Protein AF-A0A1V6AJG7-F1 (afdb_monomer)

Secondary structure (DSSP, 8-state):
-EESSHHHHHHHHHHHHHHTS--TTTS-S---EEES-SS-B---HHHHHH-GGGGG-EE--EEE-----

Foldseek 3Di:
DKDLDPVVVVVVVVVQVVLQDQDPPPSPRHRQKAWPDPFWDADDPVVCVVPVSSRRITHTDIGGDDPDD

Mean predicted aligned error: 4.55 Å

pLDDT: mean 91.54, std 11.45, range [38.09, 98.31]

Sequence (69 aa):
MICFHSLEDRIVKHTFLRAARPDQETGRRPAQVELLTKHPVVPGEAEISRNSRSRSAKLRAVRKQAHGS

Radius of gyration: 15.2 Å; Cα contacts (8 Å, |Δi|>4): 92; chains: 1; bounding box: 36×16×47 Å

Structure (mmCIF, N/CA/C/O backbone):
data_AF-A0A1V6AJG7-F1
#
_entry.id   AF-A0A1V6AJG7-F1
#
loop_
_atom_site.group_PDB
_atom_site.id
_atom_site.type_symbol
_atom_site.label_atom_id
_atom_site.label_alt_id
_atom_site.label_comp_id
_atom_site.label_asym_id
_atom_site.label_entity_id
_atom_site.label_seq_id
_atom_site.pdbx_PDB_ins_code
_atom_site.Cartn_x
_atom_site.Cartn_y
_atom_site.Cartn_z
_atom_site.occupancy
_atom_site.B_iso_or_equiv
_atom_site.auth_seq_id
_atom_site.auth_comp_id
_atom_site.auth_asym_id
_atom_site.auth_atom_id
_atom_site.pdbx_PDB_model_num
ATOM 1 N N . MET A 1 1 ? -6.90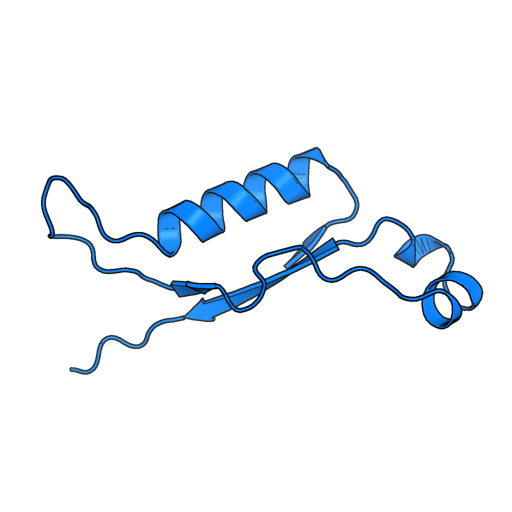4 5.193 -4.128 1.00 91.31 1 MET A N 1
ATOM 2 C CA . MET A 1 1 ? -5.783 6.129 -4.356 1.00 91.31 1 MET A CA 1
ATOM 3 C C . MET A 1 1 ? -4.658 5.385 -5.046 1.00 91.31 1 MET A C 1
ATOM 5 O O . MET A 1 1 ? -4.341 4.280 -4.618 1.00 91.31 1 MET A O 1
ATOM 9 N N . ILE A 1 2 ? -4.112 5.962 -6.115 1.00 95.94 2 ILE A N 1
ATOM 10 C CA . ILE A 1 2 ? -2.970 5.414 -6.854 1.00 95.94 2 ILE A CA 1
ATOM 11 C C . ILE A 1 2 ? -1.755 6.282 -6.527 1.00 95.94 2 ILE A C 1
ATOM 13 O O . ILE A 1 2 ? -1.849 7.504 -6.599 1.00 95.94 2 ILE A O 1
ATOM 17 N N . CYS A 1 3 ? -0.645 5.652 -6.154 1.00 96.94 3 CYS A N 1
ATOM 18 C CA . CYS A 1 3 ? 0.622 6.311 -5.844 1.00 96.94 3 CYS A CA 1
ATOM 19 C C . CYS A 1 3 ? 1.728 5.746 -6.736 1.00 96.94 3 CYS A C 1
ATOM 21 O O . CYS A 1 3 ? 1.755 4.542 -6.980 1.00 96.94 3 CYS A O 1
ATOM 23 N N . PHE A 1 4 ? 2.674 6.583 -7.157 1.00 96.31 4 PHE A N 1
ATOM 24 C CA . PHE A 1 4 ? 3.825 6.153 -7.968 1.00 96.31 4 PHE A CA 1
ATOM 25 C C . PHE A 1 4 ? 5.130 6.097 -7.162 1.00 96.31 4 PHE A C 1
ATOM 27 O O . PHE A 1 4 ? 6.104 5.472 -7.581 1.00 96.31 4 PHE A O 1
ATOM 34 N N . HIS A 1 5 ? 5.140 6.690 -5.965 1.00 95.94 5 HIS A N 1
ATOM 35 C CA . HIS A 1 5 ? 6.326 6.845 -5.125 1.00 95.94 5 HIS A CA 1
ATOM 36 C C . HIS A 1 5 ? 6.120 6.177 -3.762 1.00 95.94 5 HIS A C 1
ATOM 38 O O . HIS A 1 5 ? 5.011 6.125 -3.225 1.00 95.94 5 HIS A O 1
ATOM 44 N N . SER A 1 6 ? 7.200 5.661 -3.176 1.00 94.88 6 SER A N 1
ATOM 45 C CA . SER A 1 6 ? 7.137 4.910 -1.914 1.00 94.88 6 SER A CA 1
ATOM 46 C C . SER A 1 6 ? 6.750 5.770 -0.708 1.00 94.88 6 SER A C 1
ATOM 48 O O . SER A 1 6 ? 6.127 5.262 0.224 1.00 94.88 6 SER A O 1
ATOM 50 N N . LEU A 1 7 ? 7.093 7.063 -0.713 1.00 97.50 7 LEU A N 1
ATOM 51 C CA . LEU A 1 7 ? 6.714 7.982 0.364 1.00 97.50 7 LEU A CA 1
ATOM 52 C C . LEU A 1 7 ? 5.196 8.201 0.397 1.00 97.50 7 LEU A C 1
ATOM 54 O O . LEU A 1 7 ? 4.580 8.063 1.452 1.00 97.50 7 LEU A O 1
ATOM 58 N N . GLU A 1 8 ? 4.589 8.463 -0.758 1.00 97.75 8 GLU A N 1
ATOM 59 C CA . GLU A 1 8 ? 3.136 8.615 -0.875 1.00 97.75 8 GLU A CA 1
ATOM 60 C C . GLU A 1 8 ? 2.406 7.334 -0.488 1.00 97.75 8 GLU A C 1
ATOM 62 O O . GLU A 1 8 ? 1.491 7.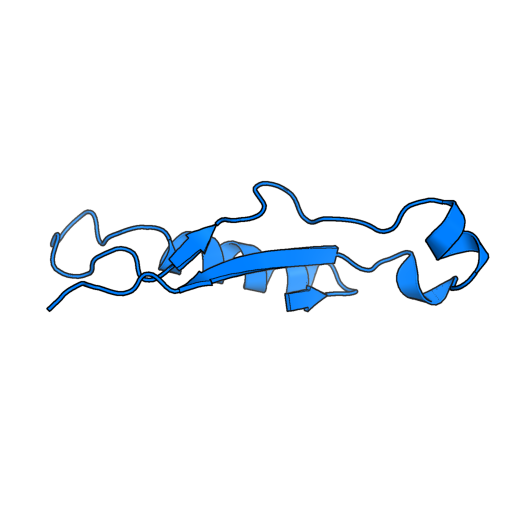379 0.330 1.00 97.75 8 GLU A O 1
ATOM 67 N N . ASP A 1 9 ? 2.860 6.181 -0.991 1.00 97.69 9 ASP A N 1
ATOM 68 C CA . ASP A 1 9 ? 2.291 4.884 -0.614 1.00 97.69 9 ASP A CA 1
ATOM 69 C C . ASP A 1 9 ? 2.298 4.678 0.907 1.00 97.69 9 ASP A C 1
ATOM 71 O O . ASP A 1 9 ? 1.303 4.235 1.486 1.00 97.69 9 ASP A O 1
ATOM 75 N N . ARG A 1 10 ? 3.405 5.047 1.566 1.00 97.69 10 ARG A N 1
ATOM 76 C CA . ARG A 1 10 ? 3.534 4.974 3.022 1.00 97.69 10 ARG A CA 1
ATOM 77 C C . ARG A 1 10 ? 2.520 5.888 3.705 1.00 97.69 10 ARG A C 1
ATOM 79 O O . ARG A 1 10 ? 1.799 5.407 4.577 1.00 97.69 10 ARG A O 1
ATOM 86 N N . ILE A 1 11 ? 2.435 7.159 3.312 1.00 98.12 11 ILE A N 1
ATOM 87 C CA . ILE A 1 11 ? 1.484 8.121 3.892 1.00 98.12 11 ILE A CA 1
ATOM 88 C C . ILE A 1 11 ? 0.051 7.593 3.753 1.00 98.12 11 ILE A C 1
ATOM 90 O O . ILE A 1 11 ? -0.662 7.484 4.749 1.00 98.12 11 ILE A O 1
ATOM 94 N N . VAL A 1 12 ? -0.341 7.158 2.554 1.00 97.69 12 VAL A N 1
ATOM 95 C CA . VAL A 1 12 ? -1.683 6.619 2.283 1.00 97.69 12 VAL A CA 1
ATOM 96 C C . VAL A 1 12 ? -1.969 5.378 3.119 1.00 97.69 12 VAL A C 1
ATOM 98 O O . VAL A 1 12 ? -3.030 5.284 3.735 1.00 97.69 12 VAL A O 1
ATOM 101 N N . LYS A 1 13 ? -1.015 4.442 3.198 1.00 97.38 13 LYS A N 1
ATOM 102 C CA . LYS A 1 13 ? -1.132 3.243 4.035 1.00 97.38 13 LYS A CA 1
ATOM 103 C C . LYS A 1 13 ? -1.423 3.614 5.489 1.00 97.38 13 LYS A C 1
ATOM 105 O O . LYS A 1 13 ? -2.348 3.061 6.078 1.00 97.38 13 LYS A O 1
ATOM 110 N N . HIS A 1 14 ? -0.645 4.526 6.073 1.00 97.00 14 HIS A N 1
ATOM 111 C CA . HIS A 1 14 ? -0.807 4.909 7.477 1.00 97.00 14 HIS A CA 1
ATOM 112 C C . HIS A 1 14 ? -2.117 5.663 7.725 1.00 97.00 14 HIS A C 1
ATOM 114 O O 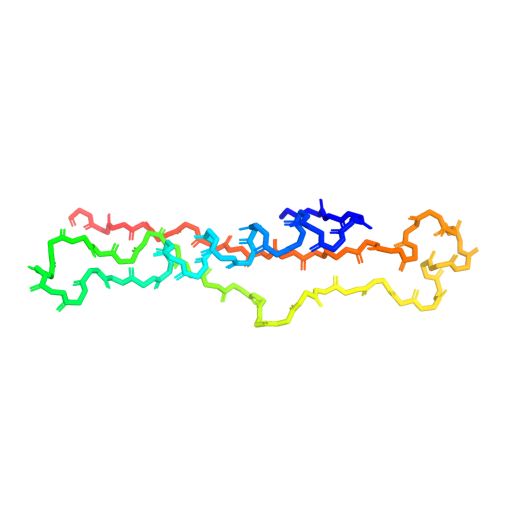. HIS A 1 14 ? -2.800 5.369 8.705 1.00 97.00 14 HIS A O 1
ATOM 120 N N . THR A 1 15 ? -2.514 6.558 6.819 1.00 96.44 15 THR A N 1
ATOM 121 C CA . THR A 1 15 ? -3.794 7.272 6.904 1.00 96.44 15 THR A CA 1
ATOM 122 C C . THR A 1 15 ? -4.977 6.310 6.842 1.00 96.44 15 THR A C 1
ATOM 124 O O . THR A 1 15 ? -5.851 6.357 7.707 1.00 96.44 15 THR A O 1
ATOM 127 N N . PHE A 1 16 ? -4.988 5.386 5.877 1.00 96.75 16 PHE A N 1
ATOM 128 C CA . PHE A 1 16 ? -6.060 4.397 5.745 1.00 96.75 16 PHE A CA 1
ATOM 129 C C . PHE A 1 16 ? -6.108 3.439 6.937 1.00 96.75 16 PHE A C 1
ATOM 131 O O . PHE A 1 16 ? -7.189 3.175 7.454 1.00 96.75 16 PHE A O 1
ATOM 138 N N . LEU A 1 17 ? -4.957 2.976 7.438 1.00 95.00 17 LEU A N 1
ATOM 139 C CA . LEU A 1 17 ? -4.899 2.147 8.647 1.00 95.00 17 LEU A CA 1
ATOM 140 C C . LEU A 1 17 ? -5.445 2.877 9.877 1.00 95.00 17 LEU A C 1
ATOM 142 O O . LEU A 1 17 ? -6.164 2.275 10.669 1.00 95.00 17 LEU A O 1
ATOM 146 N N . ARG A 1 18 ? -5.120 4.163 10.044 1.00 93.31 18 ARG A N 1
ATOM 147 C CA . ARG A 1 18 ? -5.622 4.975 11.160 1.00 93.31 18 ARG A CA 1
ATOM 148 C C . ARG A 1 18 ? -7.131 5.194 11.064 1.00 93.31 18 ARG A C 1
ATOM 150 O O . ARG A 1 18 ? -7.805 5.129 12.085 1.00 93.31 18 ARG A O 1
ATOM 157 N N . ALA A 1 19 ? -7.652 5.434 9.862 1.00 93.25 19 ALA A N 1
ATOM 158 C CA . ALA A 1 19 ? -9.081 5.627 9.626 1.00 93.25 19 ALA A CA 1
ATOM 159 C C . ALA A 1 19 ? -9.893 4.328 9.781 1.00 93.25 19 ALA A C 1
ATOM 161 O O . ALA A 1 19 ? -11.051 4.377 10.189 1.00 93.25 19 ALA A O 1
ATOM 162 N N . ALA A 1 20 ? -9.281 3.175 9.494 1.00 93.56 20 ALA A N 1
ATOM 163 C CA . ALA A 1 20 ? -9.904 1.862 9.640 1.00 93.56 20 ALA A CA 1
ATOM 164 C C . ALA A 1 20 ? -9.897 1.318 11.074 1.00 93.56 20 ALA A C 1
ATOM 166 O O . ALA A 1 20 ? -10.513 0.290 11.344 1.00 93.56 20 ALA A O 1
ATOM 167 N N . ARG A 1 21 ? -9.190 1.977 12.001 1.00 90.25 21 ARG A N 1
ATOM 168 C CA . ARG A 1 21 ? -9.154 1.576 13.408 1.00 90.25 21 ARG A CA 1
ATOM 169 C C . ARG A 1 21 ? -10.040 2.494 14.254 1.00 90.25 21 ARG A C 1
ATOM 171 O O . ARG A 1 21 ? -9.839 3.717 14.220 1.00 90.25 21 ARG A O 1
ATOM 178 N N . PRO A 1 22 ? -10.979 1.925 15.032 1.00 84.06 22 PRO A N 1
ATOM 179 C CA . PRO A 1 22 ? -11.689 2.695 16.034 1.00 84.06 22 PRO A CA 1
ATOM 180 C C . PRO A 1 22 ? -10.719 3.110 17.144 1.00 84.06 22 PRO A C 1
ATOM 182 O O . PRO A 1 22 ? -9.714 2.433 17.392 1.00 84.06 22 PRO A O 1
ATOM 185 N N . ASP A 1 23 ? -11.009 4.238 17.786 1.00 81.00 23 ASP A N 1
ATOM 186 C CA . ASP A 1 23 ? -10.207 4.735 18.900 1.00 81.00 23 ASP A CA 1
ATOM 187 C C . ASP A 1 23 ? -10.259 3.738 20.065 1.00 81.00 23 ASP A C 1
ATOM 189 O O . ASP A 1 23 ? -11.321 3.504 20.633 1.00 81.00 23 ASP A O 1
ATOM 193 N N . GLN A 1 24 ? -9.126 3.097 20.362 1.00 69.06 24 GLN A N 1
ATOM 194 C CA . GLN A 1 24 ? -9.058 2.007 21.343 1.00 69.06 24 GLN A CA 1
ATOM 195 C C . GLN A 1 24 ? -9.104 2.514 22.789 1.00 69.06 24 GLN A C 1
ATOM 197 O O . GLN A 1 24 ? -9.498 1.771 23.677 1.00 69.06 24 GLN A O 1
ATOM 202 N N . GLU A 1 25 ? -8.683 3.759 23.022 1.00 69.94 25 GLU A N 1
ATOM 203 C CA . GLU A 1 25 ? -8.557 4.334 24.363 1.00 69.94 25 GLU A CA 1
ATOM 204 C C . GLU A 1 25 ? -9.881 4.928 24.846 1.00 69.94 25 GLU A C 1
ATOM 206 O O . GLU A 1 25 ? -10.287 4.720 25.986 1.00 69.94 25 GLU A O 1
ATOM 211 N N . THR A 1 26 ? -10.592 5.634 23.965 1.00 72.44 26 THR A N 1
ATOM 212 C CA . THR A 1 26 ? -11.846 6.305 24.322 1.00 72.44 26 THR A CA 1
ATOM 213 C C . THR A 1 26 ? -13.087 5.581 23.810 1.00 72.44 26 THR A C 1
ATOM 215 O O . THR A 1 26 ? -14.181 5.844 24.305 1.00 72.44 26 THR A O 1
ATOM 218 N N . GLY A 1 27 ? -12.966 4.730 22.782 1.00 67.88 27 GLY A N 1
ATOM 219 C CA . GLY A 1 27 ? -14.106 4.104 22.098 1.00 67.88 27 GLY A CA 1
ATOM 220 C C . GLY A 1 27 ? -15.012 5.086 21.342 1.00 67.88 27 GLY A C 1
ATOM 221 O O . GLY A 1 27 ? -15.989 4.676 20.7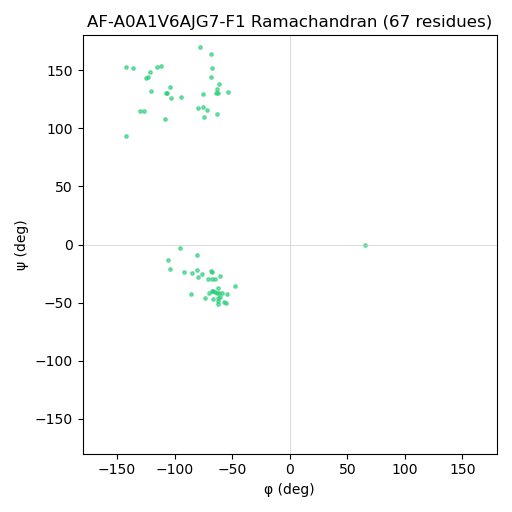22 1.00 67.88 27 GLY A O 1
ATOM 222 N N . ARG A 1 28 ? -14.706 6.392 21.364 1.00 75.50 28 ARG A N 1
ATOM 223 C CA . ARG A 1 28 ? -15.601 7.456 20.875 1.00 75.50 28 ARG A CA 1
ATOM 224 C C . ARG A 1 28 ? -15.578 7.626 19.367 1.00 75.50 28 ARG A C 1
ATOM 226 O O . ARG A 1 28 ? -16.509 8.194 18.802 1.00 75.50 28 ARG A O 1
ATOM 233 N N . ARG A 1 29 ? -14.508 7.174 18.710 1.00 81.75 29 ARG A N 1
ATOM 234 C CA . ARG A 1 29 ? -14.384 7.261 17.256 1.00 81.75 29 ARG A CA 1
ATOM 235 C C . ARG A 1 29 ? -14.532 5.873 16.649 1.00 81.75 29 ARG A C 1
ATOM 237 O O . ARG A 1 29 ? -13.592 5.083 16.760 1.00 81.75 29 ARG A O 1
ATOM 244 N N . PRO A 1 30 ? -15.649 5.579 15.975 1.00 87.31 30 PRO A N 1
ATOM 245 C CA . PRO A 1 30 ? -15.770 4.341 15.230 1.00 87.31 30 PRO A CA 1
ATOM 246 C C . PRO A 1 30 ? -14.833 4.345 14.012 1.00 87.31 30 PRO A C 1
ATOM 248 O O . PRO A 1 30 ? -14.296 5.386 13.607 1.00 87.31 30 PRO A O 1
ATOM 251 N N . ALA A 1 31 ? -14.608 3.165 13.437 1.00 91.56 31 ALA A N 1
ATOM 252 C CA . ALA A 1 31 ? -13.873 3.052 12.186 1.00 91.56 31 ALA A CA 1
ATOM 253 C C . ALA A 1 31 ? -14.638 3.799 11.080 1.00 91.56 31 ALA A C 1
ATOM 255 O O . ALA A 1 31 ? -15.852 3.675 10.934 1.00 91.56 31 ALA A O 1
ATOM 256 N N . GLN A 1 32 ? -13.928 4.646 10.339 1.00 92.69 32 GLN A N 1
ATOM 257 C CA . GLN A 1 32 ? -14.531 5.493 9.307 1.00 92.69 32 GLN A CA 1
ATOM 258 C C . GLN A 1 32 ? -14.517 4.816 7.939 1.00 92.69 32 GLN A C 1
ATOM 260 O O . GLN A 1 32 ? -15.292 5.174 7.047 1.00 92.69 32 GLN A O 1
ATOM 265 N N . VAL A 1 33 ? -13.600 3.869 7.754 1.00 95.19 33 VAL A N 1
ATOM 266 C CA . VAL A 1 33 ? -13.398 3.164 6.498 1.00 95.19 33 VAL A CA 1
ATOM 267 C C . VAL A 1 33 ? -13.060 1.702 6.742 1.00 95.19 33 VAL A C 1
ATOM 269 O O . VAL A 1 33 ? -12.427 1.341 7.726 1.00 95.19 33 VAL A O 1
ATOM 272 N N . GLU A 1 34 ? -13.390 0.869 5.774 1.00 95.75 34 GLU A N 1
ATOM 273 C CA . GLU A 1 34 ? -12.942 -0.511 5.684 1.00 95.75 34 GLU A CA 1
ATOM 274 C C . GLU A 1 34 ? -11.843 -0.623 4.625 1.00 95.75 34 GLU A C 1
ATOM 276 O O . GLU A 1 34 ? -11.963 -0.070 3.528 1.00 95.75 34 GLU A O 1
ATOM 281 N N . LEU A 1 35 ? -10.766 -1.346 4.933 1.00 96.75 35 LEU A N 1
ATOM 282 C CA . LEU A 1 35 ? -9.701 -1.608 3.967 1.00 96.75 35 LEU A CA 1
ATOM 283 C C . LEU A 1 35 ? -10.153 -2.665 2.958 1.00 96.75 35 LEU A C 1
ATOM 285 O O . LEU A 1 35 ? -10.365 -3.815 3.326 1.00 96.75 35 LEU A O 1
ATOM 289 N N . LEU A 1 36 ? -10.210 -2.298 1.678 1.00 97.88 36 LEU A N 1
ATOM 290 C CA . LEU A 1 36 ? -10.522 -3.247 0.603 1.00 97.88 36 LEU A CA 1
ATOM 291 C C . LEU A 1 36 ? -9.273 -4.000 0.125 1.00 97.88 36 LEU A C 1
ATOM 293 O O . LEU A 1 36 ? -9.363 -5.102 -0.402 1.00 97.88 36 LEU A O 1
ATOM 297 N N . THR A 1 37 ? -8.090 -3.412 0.319 1.00 96.62 37 THR A N 1
ATOM 298 C CA . THR A 1 37 ? -6.808 -3.970 -0.132 1.00 96.62 37 THR A CA 1
ATOM 299 C C . THR A 1 37 ? -5.816 -4.050 1.030 1.00 96.62 37 THR A C 1
ATOM 301 O O . 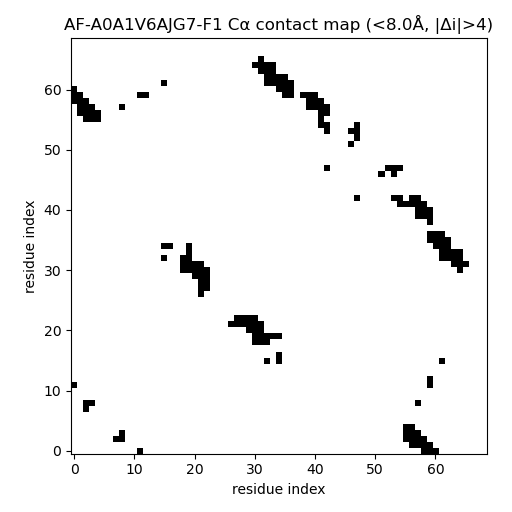THR A 1 37 ? -5.383 -3.012 1.538 1.00 96.62 37 THR A O 1
ATOM 304 N N . LYS A 1 38 ? -5.418 -5.266 1.437 1.00 92.44 38 LYS A N 1
ATOM 305 C CA . LYS A 1 38 ? -4.397 -5.484 2.489 1.00 92.44 38 LYS A CA 1
ATOM 306 C C . LYS A 1 38 ? -2.989 -5.090 2.017 1.00 92.44 38 LYS A C 1
ATOM 308 O O . LYS A 1 38 ? -2.245 -4.427 2.738 1.00 92.44 38 LYS A O 1
ATOM 313 N N . HIS A 1 39 ? -2.662 -5.446 0.778 1.00 95.81 39 HIS A N 1
ATOM 314 C CA . HIS A 1 39 ? -1.456 -5.040 0.052 1.00 95.81 39 HIS A CA 1
ATOM 315 C C . HIS A 1 39 ? -1.855 -4.109 -1.099 1.00 95.81 39 HIS A C 1
ATOM 317 O O . HIS A 1 39 ? -2.998 -4.198 -1.550 1.00 95.81 39 HIS A O 1
ATOM 323 N N . PRO A 1 40 ? -0.979 -3.198 -1.563 1.00 97.62 40 PRO A N 1
ATOM 324 C CA . PRO A 1 40 ? -1.302 -2.405 -2.739 1.00 97.62 40 PRO A CA 1
ATOM 325 C C . PRO A 1 40 ? -1.504 -3.328 -3.945 1.00 97.62 40 PRO A C 1
ATOM 327 O O . PRO A 1 40 ? -0.732 -4.265 -4.144 1.00 97.62 40 PRO A O 1
ATOM 330 N N . VAL A 1 41 ? -2.524 -3.050 -4.751 1.00 98.19 41 VAL A N 1
ATOM 331 C CA . VAL A 1 41 ? -2.688 -3.685 -6.060 1.00 98.19 41 VAL A CA 1
ATOM 332 C C . VAL A 1 41 ? -1.675 -3.047 -7.007 1.00 98.19 41 VAL A C 1
ATOM 334 O O . VAL A 1 41 ? -1.565 -1.820 -7.068 1.00 98.19 41 VAL A O 1
ATOM 337 N N . VAL A 1 42 ? -0.911 -3.882 -7.699 1.00 97.88 42 VAL A N 1
ATOM 338 C CA . VAL A 1 42 ? 0.150 -3.477 -8.628 1.00 97.88 42 VAL A CA 1
ATOM 339 C C . VAL A 1 42 ? -0.220 -3.910 -10.046 1.00 97.88 42 VAL A C 1
ATOM 341 O O . VAL A 1 42 ? -0.975 -4.874 -10.200 1.00 97.88 42 VAL A O 1
ATOM 344 N N . PRO A 1 43 ? 0.273 -3.214 -11.080 1.00 98.00 43 PRO A N 1
ATOM 345 C CA . PRO A 1 43 ? -0.029 -3.578 -12.455 1.00 98.00 43 PRO A CA 1
ATOM 346 C C . PRO A 1 43 ? 0.621 -4.908 -12.832 1.00 98.00 43 PRO A C 1
ATOM 348 O O . PRO A 1 43 ? 1.740 -5.214 -12.415 1.00 98.00 43 PRO A O 1
ATOM 351 N N . GLY A 1 44 ? -0.085 -5.687 -13.648 1.00 98.06 44 GLY A N 1
ATOM 352 C CA . GLY A 1 44 ? 0.444 -6.915 -14.236 1.00 98.06 44 GLY A CA 1
ATOM 353 C C . GLY A 1 44 ? 1.368 -6.643 -15.425 1.00 98.06 44 GLY 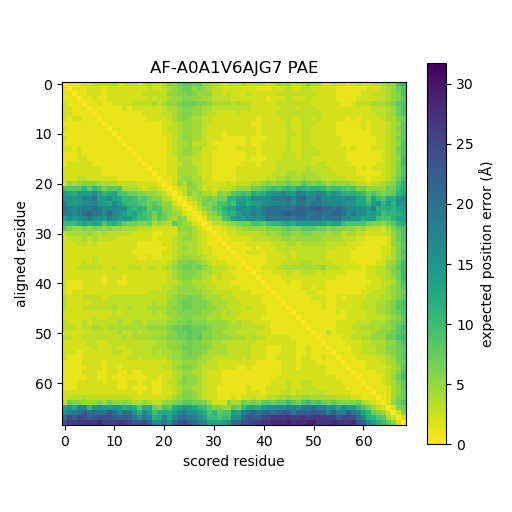A C 1
ATOM 354 O O . GLY A 1 44 ? 1.418 -5.536 -15.967 1.00 98.06 44 GLY A O 1
ATOM 355 N N . GLU A 1 45 ? 2.060 -7.677 -15.896 1.00 98.00 45 GLU A N 1
ATOM 356 C CA . GLU A 1 45 ? 3.054 -7.561 -16.974 1.00 98.00 45 GLU A CA 1
ATOM 357 C C . GLU A 1 45 ? 2.466 -7.009 -18.281 1.00 98.00 45 GLU A C 1
ATOM 359 O O . GLU A 1 45 ? 3.052 -6.123 -18.903 1.00 98.00 45 GLU A O 1
ATOM 364 N N . ALA A 1 46 ? 1.265 -7.455 -18.661 1.00 98.12 46 ALA A N 1
ATOM 365 C CA . ALA A 1 46 ? 0.576 -6.973 -19.859 1.00 98.12 46 ALA A CA 1
ATOM 366 C C . ALA A 1 46 ? 0.193 -5.482 -19.780 1.00 98.12 46 ALA A C 1
ATOM 368 O O . ALA A 1 46 ? 0.104 -4.801 -20.803 1.00 98.12 46 ALA A O 1
ATOM 369 N N . GLU A 1 47 ? -0.063 -4.953 -18.580 1.00 97.56 47 GLU A N 1
ATOM 370 C CA . GLU A 1 47 ? -0.283 -3.517 -18.391 1.00 97.56 47 GLU A CA 1
ATOM 371 C C . GLU A 1 47 ? 1.038 -2.755 -18.499 1.00 97.56 47 GLU A C 1
ATOM 373 O O . GLU A 1 47 ? 1.110 -1.773 -19.230 1.00 97.56 47 GLU A O 1
ATOM 378 N N . ILE A 1 48 ? 2.097 -3.243 -17.849 1.00 98.25 48 ILE A N 1
ATOM 379 C CA . ILE A 1 48 ? 3.426 -2.613 -17.871 1.00 98.25 48 ILE A CA 1
ATOM 380 C C . ILE A 1 48 ? 4.006 -2.575 -19.291 1.00 98.25 48 ILE A C 1
ATOM 382 O O . ILE A 1 48 ? 4.638 -1.588 -19.666 1.00 98.25 48 ILE A O 1
ATOM 386 N N . SER A 1 49 ? 3.780 -3.624 -20.086 1.00 97.62 49 SER A N 1
ATOM 387 C CA . SER A 1 49 ? 4.202 -3.690 -21.489 1.00 97.62 49 SER A CA 1
ATOM 388 C C . SER A 1 49 ? 3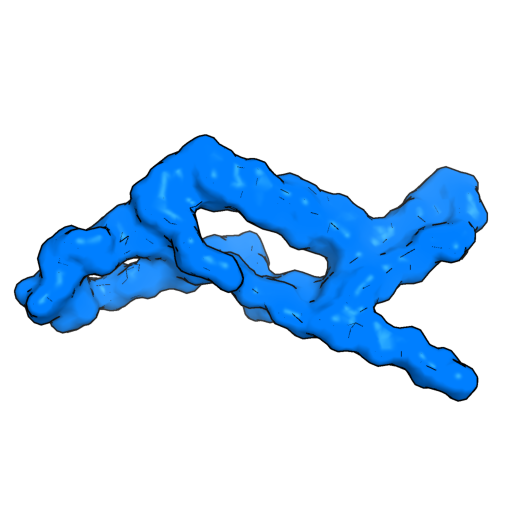.508 -2.627 -22.348 1.00 97.62 49 SER A C 1
ATOM 390 O O . SER A 1 49 ? 4.161 -1.969 -23.154 1.00 97.62 49 SER A O 1
ATOM 392 N N . ARG A 1 50 ? 2.203 -2.405 -22.134 1.00 98.06 50 ARG A N 1
ATOM 393 C CA . ARG A 1 50 ? 1.418 -1.392 -22.862 1.00 98.06 50 ARG A CA 1
ATOM 394 C C . ARG A 1 50 ? 1.623 0.026 -22.328 1.00 98.06 50 ARG A C 1
ATOM 396 O O . ARG A 1 50 ? 1.488 0.986 -23.078 1.00 98.06 50 ARG A O 1
ATOM 403 N N . ASN A 1 51 ? 1.941 0.166 -21.044 1.00 97.25 51 ASN A N 1
ATOM 404 C CA . ASN A 1 51 ? 2.176 1.439 -20.379 1.00 97.25 51 ASN A CA 1
ATOM 405 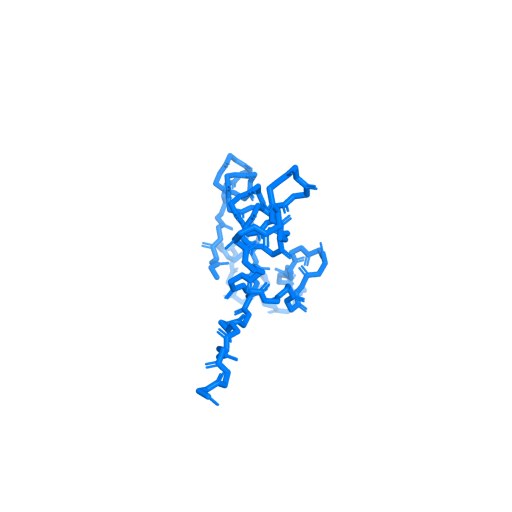C C . ASN A 1 51 ? 3.317 1.321 -19.358 1.00 97.25 51 ASN A C 1
ATOM 407 O O . ASN A 1 51 ? 3.108 1.020 -18.180 1.00 97.25 51 ASN A O 1
ATOM 411 N N . SER A 1 52 ? 4.536 1.647 -19.789 1.00 96.38 52 SER A N 1
ATOM 412 C CA . SER A 1 52 ? 5.728 1.581 -18.935 1.00 96.38 52 SER A CA 1
ATOM 413 C C . SER A 1 52 ? 5.648 2.496 -17.707 1.00 96.38 52 SER A C 1
ATOM 415 O O . SER A 1 52 ? 6.229 2.174 -16.668 1.00 96.38 52 SER A O 1
ATOM 417 N N . ARG A 1 53 ? 4.882 3.594 -17.782 1.00 96.00 53 ARG A N 1
ATOM 418 C CA . ARG A 1 53 ? 4.657 4.520 -16.659 1.00 96.00 53 ARG A CA 1
ATOM 419 C C . ARG A 1 53 ? 3.824 3.898 -15.537 1.00 96.00 53 ARG A C 1
ATOM 421 O O . ARG A 1 53 ? 3.951 4.338 -14.398 1.00 96.00 53 ARG A O 1
ATOM 428 N N . SER A 1 54 ? 3.029 2.859 -15.816 1.00 96.69 54 SER A N 1
ATOM 429 C CA . SER A 1 54 ? 2.295 2.133 -14.773 1.00 96.69 54 SER A CA 1
ATOM 430 C C . SER A 1 54 ? 3.231 1.363 -13.841 1.00 96.69 54 SER A C 1
ATOM 432 O O . SER A 1 54 ? 2.856 1.138 -12.705 1.00 96.69 54 SER A O 1
ATOM 434 N N . ARG A 1 55 ? 4.457 0.991 -14.244 1.00 97.06 55 ARG A N 1
ATOM 435 C CA . ARG A 1 55 ? 5.333 0.056 -13.498 1.00 97.06 55 ARG A CA 1
ATOM 436 C C . ARG A 1 55 ? 5.473 0.332 -11.992 1.00 97.06 55 ARG A C 1
ATOM 438 O O . ARG A 1 55 ? 5.604 -0.611 -11.219 1.00 97.06 55 ARG A O 1
ATOM 445 N N . SER A 1 56 ? 5.478 1.594 -11.566 1.00 96.88 56 SER A N 1
ATOM 446 C CA . SER A 1 56 ? 5.619 1.977 -10.153 1.00 96.88 56 SER A CA 1
ATOM 447 C C . SER A 1 56 ? 4.294 2.225 -9.420 1.00 96.88 56 SER A C 1
ATOM 449 O O . SER A 1 56 ? 4.313 2.493 -8.211 1.00 96.88 56 SER A O 1
ATOM 451 N N . ALA A 1 57 ? 3.166 2.129 -10.129 1.00 97.88 57 ALA A N 1
ATOM 452 C CA . ALA A 1 57 ? 1.827 2.378 -9.624 1.00 97.88 57 ALA A CA 1
ATOM 453 C C . ALA A 1 57 ? 1.451 1.379 -8.524 1.00 97.88 57 ALA A C 1
ATOM 455 O O . ALA A 1 57 ? 1.627 0.166 -8.643 1.00 97.88 57 ALA A O 1
ATOM 456 N N . LYS A 1 58 ? 0.901 1.918 -7.439 1.00 98.31 58 LYS A N 1
ATOM 457 C CA . LYS A 1 58 ? 0.386 1.179 -6.288 1.00 98.31 58 LYS A CA 1
ATOM 458 C C . LYS A 1 58 ? -1.015 1.682 -5.993 1.00 98.31 58 LYS A C 1
ATOM 460 O O . LYS A 1 58 ? -1.187 2.840 -5.612 1.00 98.31 58 LYS A O 1
ATOM 465 N N . LEU A 1 59 ? -2.014 0.826 -6.158 1.00 98.19 59 LEU A N 1
ATOM 466 C CA . LEU A 1 59 ? -3.404 1.133 -5.848 1.00 98.19 59 LEU A CA 1
ATOM 467 C C . LEU A 1 59 ? -3.744 0.659 -4.432 1.00 98.19 59 LEU A C 1
ATOM 469 O O . LEU A 1 59 ? -3.584 -0.510 -4.090 1.00 98.19 59 LEU A O 1
ATOM 473 N N . ARG A 1 60 ? -4.283 1.566 -3.618 1.00 98.19 60 ARG A N 1
ATOM 474 C CA . ARG A 1 60 ? -4.895 1.255 -2.321 1.00 98.19 60 ARG A CA 1
ATOM 475 C C . ARG A 1 60 ? -6.347 1.698 -2.321 1.00 98.19 60 ARG A C 1
ATOM 477 O O . ARG A 1 60 ? -6.639 2.840 -2.696 1.00 98.19 60 ARG A O 1
ATOM 484 N N . ALA A 1 61 ? -7.245 0.827 -1.878 1.00 98.00 61 ALA A N 1
ATOM 485 C CA . ALA A 1 61 ? -8.675 1.100 -1.849 1.00 98.00 61 ALA A CA 1
ATOM 486 C C . ALA A 1 61 ? -9.260 0.908 -0.447 1.00 98.00 61 ALA A C 1
ATOM 488 O O . ALA A 1 61 ? -8.873 0.006 0.302 1.00 98.00 61 ALA A O 1
ATOM 489 N N . VAL A 1 62 ? -10.209 1.779 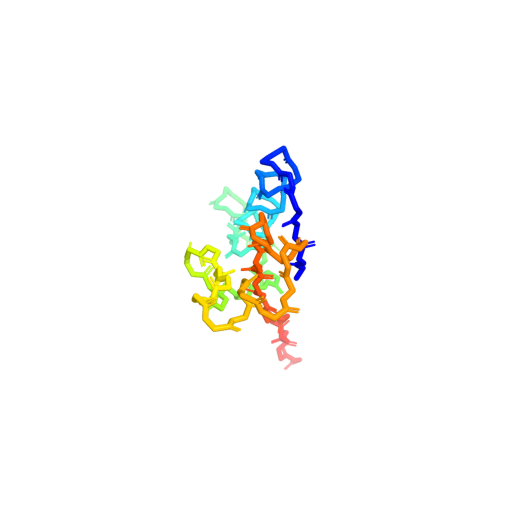-0.117 1.00 97.75 62 VAL A N 1
ATOM 490 C CA . VAL A 1 62 ? -11.002 1.730 1.108 1.00 97.75 62 VAL A CA 1
ATOM 491 C C . VAL A 1 62 ? -12.458 2.008 0.771 1.00 97.75 62 VAL A C 1
ATOM 493 O O . VAL A 1 62 ? -12.748 2.718 -0.193 1.00 97.75 62 VAL A O 1
ATOM 496 N N . ARG A 1 63 ? -13.366 1.471 1.578 1.00 97.12 63 ARG A N 1
ATOM 497 C CA . ARG A 1 63 ? -14.798 1.760 1.523 1.00 97.12 63 ARG A CA 1
ATOM 498 C C . ARG A 1 63 ? -15.163 2.643 2.705 1.00 97.12 63 ARG A C 1
ATOM 500 O O . ARG A 1 63 ? -14.812 2.311 3.830 1.00 97.12 63 ARG A O 1
ATOM 507 N N . LYS A 1 64 ? -15.870 3.750 2.474 1.00 94.75 64 LYS A N 1
ATOM 508 C CA . LYS A 1 64 ? -16.422 4.556 3.571 1.00 94.75 64 LYS A CA 1
ATOM 509 C C . LYS A 1 64 ? -17.456 3.721 4.325 1.00 94.75 64 LYS A C 1
ATOM 511 O O . LYS A 1 64 ? -18.343 3.146 3.699 1.00 94.75 64 LYS A O 1
ATOM 516 N N . GLN A 1 65 ? -17.348 3.670 5.647 1.00 88.88 65 GLN A N 1
ATOM 517 C CA . GLN A 1 65 ? -18.371 3.047 6.476 1.00 88.88 65 GLN A CA 1
ATOM 518 C C . GLN A 1 65 ? -19.525 4.035 6.638 1.00 88.88 65 GLN A C 1
ATOM 520 O O . GLN A 1 65 ? -19.355 5.138 7.165 1.00 88.88 65 GLN A O 1
ATOM 525 N N . ALA A 1 66 ? -20.698 3.655 6.136 1.00 77.38 66 ALA A N 1
ATOM 526 C CA . ALA A 1 66 ? -21.932 4.319 6.510 1.00 77.38 66 ALA A CA 1
ATOM 527 C C . ALA A 1 66 ? -22.236 3.899 7.949 1.00 77.38 66 ALA A C 1
ATOM 529 O O . ALA A 1 66 ? -22.430 2.717 8.223 1.00 77.38 66 ALA A O 1
ATOM 530 N N . HIS A 1 67 ? -22.224 4.856 8.869 1.00 64.19 67 HIS A N 1
ATOM 531 C CA . HIS A 1 67 ? -22.842 4.634 10.166 1.00 64.19 67 HIS A CA 1
ATOM 532 C C . HIS A 1 67 ? -24.339 4.719 9.900 1.00 64.19 67 HIS A C 1
ATOM 534 O O . HIS A 1 67 ? -24.819 5.779 9.499 1.00 64.19 67 HIS A O 1
ATOM 540 N N . GLY A 1 68 ? -25.029 3.581 9.990 1.00 55.88 68 GLY A N 1
ATOM 541 C CA . GLY A 1 68 ? -26.487 3.565 9.974 1.00 55.88 68 GLY A CA 1
ATOM 542 C C . GLY A 1 68 ? -26.995 4.506 11.062 1.00 55.88 68 GLY A C 1
ATOM 543 O O . GLY A 1 68 ? -26.460 4.491 12.172 1.00 55.88 68 GLY A O 1
ATOM 544 N N . SER A 1 69 ? -27.930 5.374 10.676 1.00 38.09 69 SER A N 1
ATOM 545 C CA . SER A 1 69 ? -28.736 6.188 11.588 1.00 38.09 69 SER A CA 1
ATOM 546 C C . SER A 1 69 ? -29.471 5.329 12.608 1.00 38.09 69 SER A C 1
ATOM 548 O O . SER A 1 69 ? -29.816 4.178 12.257 1.00 38.09 69 SER A O 1
#

Solvent-accessible surface area (backbone atoms only — not comparable to full-atom values): 4070 Å² total; per-residue (Å²): 90,76,30,67,47,73,66,56,44,49,52,51,52,52,52,52,54,56,39,41,42,45,41,83,89,77,62,79,42,69,47,49,28,44,76,74,41,97,59,63,51,61,73,52,70,75,50,29,73,77,35,66,84,45,68,54,36,34,35,43,47,67,42,78,52,79,78,80,130

Nearest PDB structures (foldseek):
  1wg8-assembly2_B  TM=8.937E-01  e=1.543E-04  Thermus thermophilus
  1n2x-assembly1_A  TM=9.189E-01  e=4.429E-04  Thermotoga maritima
  8qrl-assembly1_8  TM=7.589E-01  e=2.983E-04  Homo sapiens
  7pnz-assembly1_b  TM=7.847E-01  e=1.114E-03  Homo sapiens
  7pnv-assembly1_b  TM=7.141E-01  e=2.300E-03  Mus musculus